Protein AF-A0A9P7E0E6-F1 (afdb_monomer)

Mean predicted aligned error: 8.56 Å

Foldseek 3Di:
DCVVVPPPPVVVVDDPVVVVVVLLVVLVVQVVVPVVVQQVVLVVQQVDDADPPPDRDRQDSRVVVVPPPDD

Solvent-accessible surface area (backbone atoms only — not comparable to full-atom values): 4500 Å² total; per-residue (Å²): 126,75,71,77,77,70,57,76,58,58,79,77,74,45,56,69,69,59,50,52,54,51,51,52,50,52,53,50,52,44,45,72,76,38,60,67,54,52,57,52,50,21,54,51,49,53,66,49,72,62,46,68,100,77,76,40,74,76,51,51,89,56,52,86,68,55,85,79,79,73,133

Secondary structure (DSSP, 8-state):
-GGGS-S--HHHHS-HHHHHHHHHHHHHHHHHH-THHHHHHHHHHHHSPPBTTTTBPPPPTTGGG-TT---

Structure (mmCIF, N/CA/C/O backbone):
data_AF-A0A9P7E0E6-F1
#
_entry.id   AF-A0A9P7E0E6-F1
#
loop_
_atom_site.group_PDB
_atom_site.id
_atom_site.type_symbol
_atom_site.label_atom_id
_atom_site.label_alt_id
_atom_site.label_comp_id
_atom_site.label_asym_id
_atom_site.label_entity_id
_atom_site.label_seq_id
_atom_site.pdbx_PDB_ins_code
_atom_site.Cartn_x
_atom_site.Cartn_y
_atom_site.Cartn_z
_atom_site.occupancy
_atom_site.B_iso_or_equiv
_atom_site.auth_seq_id
_atom_site.auth_comp_id
_atom_site.auth_asym_id
_atom_site.auth_atom_id
_atom_site.pdbx_PDB_model_num
ATOM 1 N N . ASN A 1 1 ? -6.282 -17.849 -21.029 1.00 56.00 1 ASN A N 1
ATOM 2 C CA . ASN A 1 1 ? -6.730 -16.504 -20.612 1.00 56.00 1 ASN A CA 1
ATOM 3 C C . ASN A 1 1 ? -5.578 -15.515 -20.812 1.00 56.00 1 ASN A C 1
ATOM 5 O O . ASN A 1 1 ? -4.707 -15.461 -19.957 1.00 56.00 1 ASN A O 1
ATOM 9 N N . MET A 1 2 ? -5.503 -14.810 -21.952 1.00 48.91 2 MET A N 1
ATOM 10 C CA . MET A 1 2 ? -4.346 -13.952 -22.304 1.00 48.91 2 MET A CA 1
ATOM 11 C C . MET A 1 2 ? -4.303 -12.604 -21.556 1.00 48.91 2 MET A C 1
ATOM 13 O O . MET A 1 2 ? -3.274 -11.940 -21.555 1.00 48.91 2 MET A O 1
ATOM 17 N N . PHE A 1 3 ? -5.381 -12.221 -20.863 1.00 54.19 3 PHE A N 1
ATOM 18 C CA . PHE A 1 3 ? -5.464 -10.958 -20.115 1.00 54.19 3 PHE A CA 1
ATOM 19 C C . PHE A 1 3 ? -4.513 -10.867 -18.910 1.00 54.19 3 PHE A C 1
ATOM 21 O O . PHE A 1 3 ? -4.245 -9.774 -18.431 1.00 54.19 3 PHE A O 1
ATOM 28 N N . VAL A 1 4 ? -3.968 -11.992 -18.435 1.00 55.19 4 VAL A N 1
ATOM 29 C CA . VAL A 1 4 ? -3.031 -12.025 -17.294 1.00 55.19 4 VAL A CA 1
ATOM 30 C C . VAL A 1 4 ? -1.652 -11.457 -17.666 1.00 55.19 4 VAL A C 1
ATOM 32 O O . VAL A 1 4 ? -0.932 -10.993 -16.793 1.00 55.19 4 VAL A O 1
ATOM 35 N N . VAL A 1 5 ? -1.296 -11.456 -18.956 1.00 58.12 5 VAL A N 1
ATOM 36 C CA . VAL A 1 5 ? 0.024 -11.012 -19.451 1.00 58.12 5 VAL A CA 1
ATOM 37 C C . VAL A 1 5 ? 0.020 -9.530 -19.865 1.00 58.12 5 VAL A C 1
ATOM 39 O O . VAL A 1 5 ? 1.073 -8.941 -20.057 1.00 58.12 5 VAL A O 1
ATOM 42 N N . LEU A 1 6 ? -1.162 -8.913 -19.977 1.00 54.44 6 LEU A N 1
ATOM 43 C CA . LEU A 1 6 ? -1.353 -7.506 -20.366 1.00 54.44 6 LEU A CA 1
ATOM 44 C C . LEU A 1 6 ? -1.615 -6.587 -19.163 1.00 54.44 6 LEU A C 1
ATOM 46 O O . LEU A 1 6 ? -2.089 -5.463 -19.329 1.00 54.44 6 LEU A O 1
ATOM 50 N N . VAL A 1 7 ? -1.361 -7.065 -17.944 1.00 61.41 7 VAL A N 1
ATOM 51 C CA . VAL A 1 7 ? -1.365 -6.194 -16.770 1.00 61.41 7 VAL A CA 1
ATOM 52 C C . VAL A 1 7 ? -0.130 -5.316 -16.893 1.00 61.41 7 VAL A C 1
ATOM 54 O O . VAL A 1 7 ? 0.984 -5.820 -16.797 1.00 61.41 7 VAL A O 1
ATOM 57 N N . VAL A 1 8 ? -0.339 -4.025 -17.166 1.00 60.28 8 VAL A N 1
ATOM 58 C CA . VAL A 1 8 ? 0.729 -3.021 -17.154 1.00 60.28 8 VAL A CA 1
ATOM 59 C C . VAL A 1 8 ? 1.484 -3.179 -15.841 1.00 60.28 8 VAL A C 1
ATOM 61 O O . VAL A 1 8 ? 0.889 -3.056 -14.765 1.00 60.28 8 VAL A O 1
ATOM 64 N N . ASP A 1 9 ? 2.772 -3.505 -15.933 1.00 70.38 9 ASP A N 1
ATOM 65 C CA . ASP A 1 9 ? 3.637 -3.642 -14.769 1.00 70.38 9 ASP A CA 1
ATOM 66 C C . ASP A 1 9 ? 3.999 -2.243 -14.266 1.00 70.38 9 ASP A C 1
ATOM 68 O O . ASP A 1 9 ? 5.092 -1.724 -14.472 1.00 70.38 9 ASP A O 1
ATOM 72 N N . LEU A 1 10 ? 3.024 -1.600 -13.624 1.00 70.62 10 LEU A N 1
ATOM 73 C CA . LEU A 1 10 ? 3.168 -0.266 -13.049 1.00 70.62 10 LEU A CA 1
ATOM 74 C C . LEU A 1 10 ? 4.346 -0.227 -12.062 1.00 70.62 10 LEU A C 1
ATOM 76 O O . LEU A 1 10 ? 5.039 0.778 -11.974 1.00 70.62 10 LEU A O 1
ATOM 80 N N . LEU A 1 11 ? 4.611 -1.325 -11.345 1.00 71.25 11 LEU A N 1
ATOM 81 C CA . LEU A 1 11 ? 5.748 -1.423 -10.426 1.00 71.25 11 LEU A CA 1
ATOM 82 C C . LEU A 1 11 ? 7.100 -1.432 -11.151 1.00 71.25 11 LEU A C 1
ATOM 84 O O . LEU A 1 11 ? 8.090 -1.011 -10.558 1.00 71.25 11 LEU A O 1
ATOM 88 N N . HIS A 1 12 ? 7.149 -1.886 -12.403 1.00 74.62 12 HIS A N 1
ATOM 89 C CA . HIS A 1 12 ? 8.335 -1.797 -13.251 1.00 74.62 12 HIS A CA 1
ATOM 90 C C . HIS A 1 12 ? 8.511 -0.410 -13.885 1.00 74.62 12 HIS A C 1
ATOM 92 O O . HIS A 1 12 ? 9.639 0.044 -14.061 1.00 74.62 12 HIS A O 1
ATOM 98 N N . GLU A 1 13 ? 7.414 0.268 -14.223 1.00 80.56 13 GLU A N 1
ATOM 99 C CA . GLU A 1 13 ? 7.452 1.575 -14.893 1.00 80.56 13 GLU A CA 1
ATOM 100 C C . GLU A 1 13 ? 7.681 2.756 -13.933 1.00 80.56 13 GLU A C 1
ATOM 102 O O . GLU A 1 13 ? 8.180 3.801 -14.354 1.00 80.56 13 GLU A O 1
ATOM 107 N N . PHE A 1 14 ? 7.340 2.615 -12.647 1.00 76.56 14 PHE A N 1
ATOM 108 C CA . PHE A 1 14 ? 7.549 3.666 -11.650 1.00 76.56 14 PHE A CA 1
ATOM 109 C C . PHE A 1 14 ? 8.902 3.561 -10.946 1.00 76.56 14 PHE A C 1
ATOM 111 O O . PHE A 1 14 ? 9.293 2.512 -10.438 1.00 76.56 14 PHE A O 1
ATOM 118 N N . GLU A 1 15 ? 9.573 4.706 -10.786 1.00 86.06 15 GLU A N 1
ATOM 119 C CA . GLU A 1 15 ? 10.682 4.815 -9.841 1.00 86.06 15 GLU A CA 1
ATOM 120 C C . GLU A 1 15 ? 10.201 4.484 -8.420 1.00 86.06 15 GLU A C 1
ATOM 122 O O . GLU A 1 15 ? 9.203 5.031 -7.937 1.00 86.06 15 GLU A O 1
ATOM 127 N N . LEU A 1 16 ? 10.947 3.633 -7.710 1.00 80.75 16 LEU A N 1
ATOM 128 C CA . LEU A 1 16 ? 10.577 3.159 -6.373 1.00 80.75 16 LEU A CA 1
ATOM 129 C C . LEU A 1 16 ? 10.318 4.316 -5.389 1.00 80.75 16 LEU A C 1
ATOM 131 O O . LEU A 1 16 ? 9.373 4.270 -4.604 1.00 80.75 16 LEU A O 1
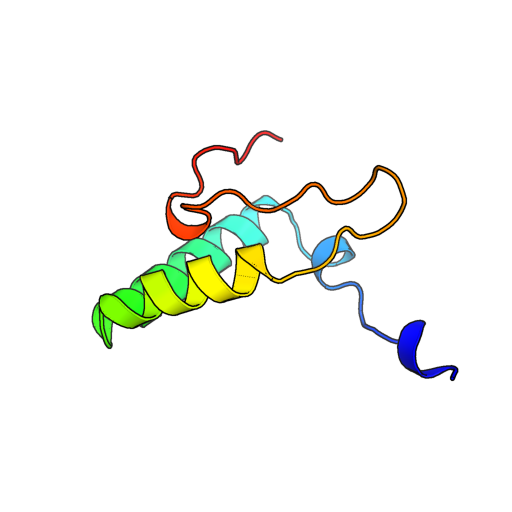ATOM 135 N N . GLY A 1 17 ? 11.119 5.385 -5.455 1.00 83.94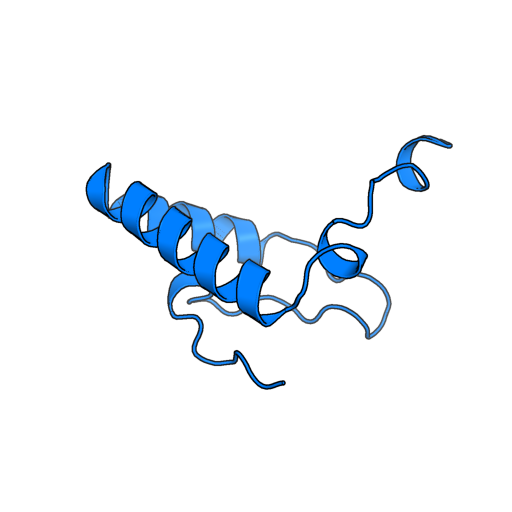 17 GLY A N 1
ATOM 136 C CA . GLY A 1 17 ? 10.945 6.572 -4.611 1.00 83.94 17 GLY A CA 1
ATOM 137 C C . GLY A 1 17 ? 9.640 7.326 -4.886 1.00 83.94 17 GLY A C 1
ATOM 138 O O . GLY A 1 17 ? 8.954 7.741 -3.948 1.00 83.94 17 GLY A O 1
ATOM 139 N N . VAL A 1 18 ? 9.258 7.444 -6.160 1.00 87.25 18 VAL A N 1
ATOM 140 C CA . VAL A 1 18 ? 7.998 8.072 -6.585 1.00 87.25 18 VAL A CA 1
ATOM 141 C C . VAL A 1 18 ? 6.811 7.238 -6.115 1.00 87.25 18 VAL A C 1
ATOM 143 O O . VAL A 1 18 ? 5.860 7.782 -5.549 1.00 87.25 18 VAL A O 1
ATOM 146 N N . TRP A 1 19 ? 6.897 5.915 -6.268 1.00 84.94 19 TRP A N 1
ATOM 147 C CA . TRP A 1 19 ? 5.879 4.992 -5.777 1.00 84.94 19 TRP A CA 1
ATOM 148 C C . TRP A 1 19 ? 5.681 5.106 -4.261 1.00 84.94 19 TRP A C 1
ATOM 150 O O . TRP A 1 19 ? 4.551 5.264 -3.794 1.00 84.94 19 TRP A O 1
ATOM 160 N N . CYS A 1 20 ? 6.768 5.101 -3.485 1.00 84.75 20 CYS A N 1
ATOM 161 C CA . CYS A 1 20 ? 6.703 5.250 -2.032 1.00 84.75 20 CYS A CA 1
ATOM 162 C C . CYS A 1 20 ? 6.039 6.573 -1.619 1.00 84.75 20 CYS A C 1
ATOM 164 O O . CYS A 1 20 ? 5.180 6.578 -0.735 1.00 84.75 20 CYS A O 1
ATOM 166 N N . MET A 1 21 ? 6.382 7.689 -2.274 1.00 89.00 21 MET A N 1
ATOM 167 C CA . MET A 1 21 ? 5.769 8.992 -1.992 1.00 89.00 21 MET A CA 1
ATOM 168 C C . MET A 1 21 ? 4.268 8.994 -2.303 1.00 89.00 21 MET A C 1
ATOM 170 O O . MET A 1 21 ? 3.465 9.477 -1.497 1.00 89.00 21 MET A O 1
ATOM 174 N N . LEU A 1 22 ? 3.883 8.430 -3.449 1.00 89.69 22 LEU A N 1
ATOM 175 C CA . LEU A 1 22 ? 2.488 8.329 -3.859 1.00 89.69 22 LEU A CA 1
ATOM 176 C C . LEU A 1 22 ? 1.686 7.457 -2.886 1.00 89.69 22 LEU A C 1
ATOM 178 O O . LEU A 1 22 ? 0.609 7.862 -2.450 1.00 89.69 22 LEU A O 1
ATOM 182 N N . LEU A 1 23 ? 2.222 6.303 -2.483 1.00 88.38 23 LEU A N 1
ATOM 183 C CA . LEU A 1 23 ? 1.564 5.399 -1.541 1.00 88.38 23 LEU A CA 1
ATOM 184 C C . LEU A 1 23 ? 1.319 6.072 -0.182 1.00 88.38 23 LEU A C 1
ATOM 186 O O . LEU A 1 23 ? 0.209 5.996 0.348 1.00 88.38 23 LEU A O 1
ATOM 190 N N . VAL A 1 24 ? 2.305 6.804 0.352 1.00 90.88 24 VAL A N 1
ATOM 191 C CA . VAL A 1 24 ? 2.131 7.603 1.582 1.00 90.88 24 VAL A CA 1
ATOM 192 C C . VAL A 1 24 ? 1.021 8.641 1.411 1.00 90.88 24 VAL A C 1
ATOM 194 O O . VAL A 1 24 ? 0.214 8.851 2.321 1.00 90.88 24 VAL A O 1
ATOM 197 N N . HIS A 1 25 ? 0.965 9.304 0.255 1.00 92.69 25 HIS A N 1
ATOM 198 C CA . HIS A 1 25 ? -0.056 10.308 -0.023 1.00 92.69 25 HIS A CA 1
ATOM 199 C C . HIS A 1 25 ? -1.465 9.695 -0.058 1.00 92.69 25 HIS A C 1
ATOM 201 O O . HIS A 1 25 ? -2.378 10.218 0.582 1.00 92.69 25 HIS A O 1
ATOM 207 N N . LEU A 1 26 ? -1.626 8.541 -0.707 1.00 91.75 26 LEU A N 1
ATOM 208 C CA . LEU A 1 26 ? -2.889 7.801 -0.745 1.00 91.75 26 LEU A CA 1
ATOM 209 C C . LEU A 1 26 ? -3.329 7.343 0.652 1.00 91.75 26 LEU A C 1
ATOM 211 O O . LEU A 1 26 ? -4.494 7.512 1.012 1.00 91.75 26 LEU A O 1
ATOM 215 N N . LEU A 1 27 ? -2.404 6.840 1.476 1.00 91.25 27 LEU A N 1
ATOM 216 C CA . LEU A 1 27 ? -2.697 6.464 2.863 1.00 91.25 27 LEU A CA 1
ATOM 217 C C . LEU A 1 27 ? -3.135 7.667 3.709 1.00 91.25 27 LEU A C 1
ATOM 219 O O . LEU A 1 27 ? -4.044 7.542 4.533 1.00 91.25 27 LEU A O 1
ATOM 223 N N . ARG A 1 28 ? -2.544 8.850 3.495 1.00 92.12 28 ARG A N 1
ATOM 224 C CA . ARG A 1 28 ? -2.966 10.094 4.164 1.00 92.12 28 ARG A CA 1
ATOM 225 C C . ARG A 1 28 ? -4.379 10.508 3.771 1.00 92.12 28 ARG A C 1
ATOM 227 O O . ARG A 1 28 ? -5.167 10.828 4.658 1.00 92.12 28 ARG A O 1
ATOM 234 N N . ILE A 1 29 ? -4.709 10.458 2.479 1.00 94.25 29 ILE A N 1
ATOM 235 C CA . ILE A 1 29 ? -6.068 10.736 1.994 1.00 94.25 29 ILE A CA 1
ATOM 236 C C . ILE A 1 29 ? -7.051 9.753 2.633 1.00 94.25 29 ILE A C 1
ATOM 238 O O . ILE A 1 29 ? -8.039 10.176 3.230 1.00 94.25 29 ILE A O 1
ATOM 242 N N . LEU A 1 30 ? -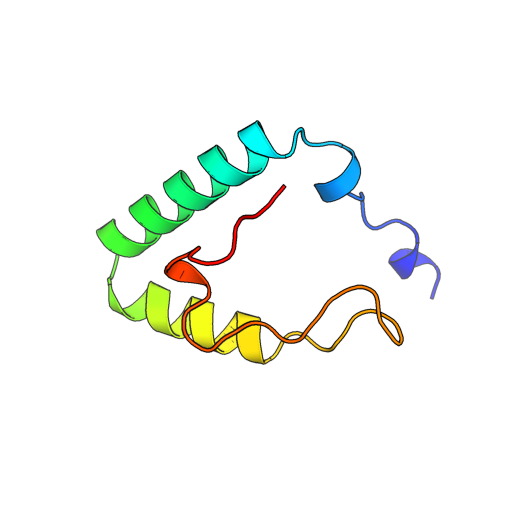6.741 8.456 2.607 1.00 92.88 30 LEU A N 1
ATOM 243 C CA . LEU A 1 30 ? -7.580 7.419 3.206 1.00 92.88 30 LEU A CA 1
ATOM 244 C C . LEU A 1 30 ? -7.825 7.676 4.700 1.00 92.88 30 LEU A C 1
ATOM 246 O O . LEU A 1 30 ? -8.965 7.648 5.157 1.00 92.88 30 LEU A O 1
ATOM 250 N N . THR A 1 31 ? -6.764 8.021 5.433 1.00 91.06 31 THR A N 1
ATOM 251 C CA . THR A 1 31 ? -6.826 8.344 6.867 1.00 91.06 31 THR A CA 1
ATOM 252 C C . THR A 1 31 ? -7.655 9.601 7.144 1.00 91.06 31 THR A C 1
ATOM 254 O O . THR A 1 31 ? -8.344 9.657 8.161 1.00 91.06 31 THR A O 1
ATOM 257 N N . SER A 1 32 ? -7.598 10.607 6.261 1.00 93.69 32 SER A N 1
ATOM 258 C CA . SER A 1 32 ? -8.398 11.835 6.384 1.00 93.69 32 SER A CA 1
ATOM 259 C C . SER A 1 32 ? -9.889 11.613 6.136 1.00 93.69 32 SER A C 1
ATOM 261 O O . SER A 1 32 ? -10.705 12.325 6.713 1.00 93.69 32 SER A O 1
ATOM 263 N N . LEU A 1 33 ? -10.242 10.620 5.314 1.00 93.56 33 LEU A N 1
ATOM 264 C CA . LEU A 1 33 ? -11.631 10.251 5.047 1.00 93.56 33 LEU A CA 1
ATOM 265 C C . LEU A 1 33 ? -12.205 9.431 6.201 1.00 93.56 33 LEU A C 1
ATOM 267 O O . LEU A 1 33 ? -13.246 9.781 6.750 1.00 93.56 33 LEU A O 1
ATOM 271 N N . ASN A 1 34 ? -11.529 8.341 6.568 1.00 91.19 34 ASN A N 1
ATOM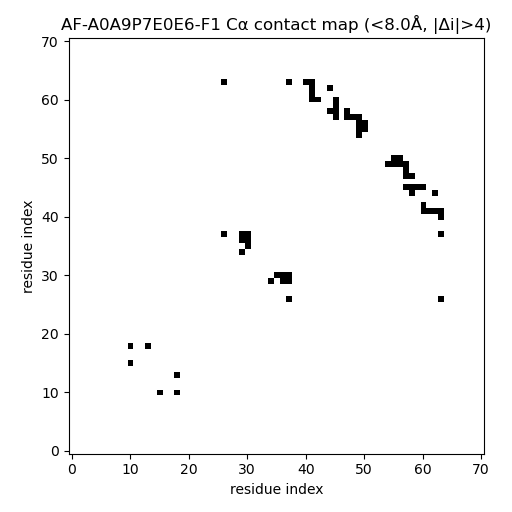 272 C CA . ASN A 1 34 ? -11.877 7.528 7.724 1.00 91.19 34 ASN A CA 1
ATOM 273 C C . ASN A 1 34 ? -10.680 6.650 8.129 1.00 91.19 34 ASN A C 1
ATOM 275 O O . ASN A 1 34 ? -10.159 5.873 7.327 1.00 91.19 34 ASN A O 1
ATOM 279 N N . ARG A 1 35 ? -10.280 6.730 9.403 1.00 86.06 35 ARG A N 1
ATOM 280 C CA . ARG A 1 35 ? -9.177 5.938 9.968 1.00 86.06 35 ARG A CA 1
ATOM 281 C C . ARG A 1 35 ? -9.398 4.428 9.844 1.00 86.06 35 ARG A C 1
ATOM 283 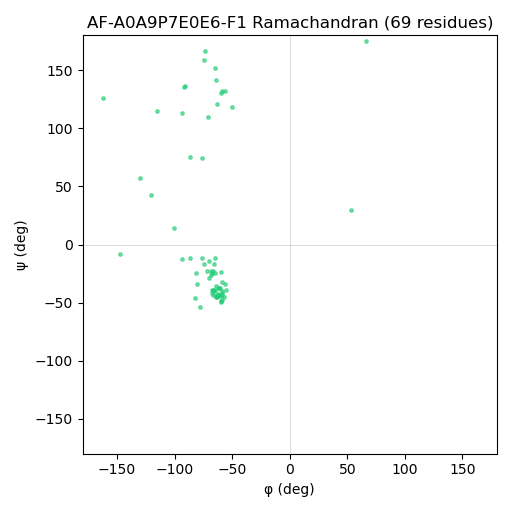O O . ARG A 1 35 ? -8.430 3.706 9.621 1.00 86.06 35 ARG A O 1
ATOM 290 N N . ASP A 1 36 ? -10.642 3.959 9.899 1.00 90.00 36 ASP A N 1
ATOM 291 C CA . ASP A 1 36 ? -10.965 2.529 9.822 1.00 90.00 36 ASP A CA 1
ATOM 292 C C . ASP A 1 36 ? -10.682 1.928 8.440 1.00 90.00 36 ASP A C 1
ATOM 294 O O . ASP A 1 36 ? -10.430 0.728 8.309 1.00 90.00 36 ASP A O 1
ATOM 298 N N . LEU A 1 37 ? -10.649 2.758 7.393 1.00 89.50 37 LEU A N 1
ATOM 299 C CA . LEU A 1 37 ? -10.341 2.299 6.039 1.00 89.50 37 LEU A CA 1
ATOM 300 C C . LEU A 1 37 ? -8.887 1.833 5.901 1.00 89.50 37 LEU A C 1
ATOM 302 O O . LEU A 1 37 ? -8.597 0.994 5.050 1.00 89.50 37 LEU A O 1
ATOM 306 N N . VAL A 1 38 ? -7.983 2.321 6.756 1.00 89.94 38 VAL A N 1
ATOM 307 C CA . VAL A 1 38 ? -6.592 1.846 6.806 1.00 89.94 38 VAL A CA 1
ATOM 308 C C . VAL A 1 38 ? -6.534 0.404 7.315 1.00 89.94 38 VAL A C 1
ATOM 310 O O . VAL A 1 38 ? -5.795 -0.411 6.767 1.00 89.94 38 VAL A O 1
ATOM 313 N N . HIS A 1 39 ? -7.364 0.052 8.301 1.00 89.25 39 HIS A N 1
ATOM 314 C CA . HIS A 1 39 ? -7.465 -1.322 8.798 1.00 89.25 39 HIS A CA 1
ATOM 315 C C . HIS A 1 39 ? -8.048 -2.271 7.748 1.00 89.25 39 HIS A C 1
ATOM 317 O O . HIS A 1 39 ? -7.574 -3.398 7.598 1.00 89.25 39 HIS A O 1
ATOM 323 N N . GLU A 1 40 ? -9.039 -1.811 6.982 1.00 90.38 40 GLU A N 1
ATOM 324 C CA . GLU A 1 40 ? -9.576 -2.583 5.860 1.00 90.38 40 GLU A CA 1
ATOM 325 C C . GLU A 1 40 ? -8.537 -2.766 4.744 1.00 90.38 40 GLU A C 1
ATOM 327 O O . GLU A 1 40 ? -8.429 -3.855 4.177 1.00 90.38 40 GLU A O 1
ATOM 332 N N . LEU A 1 41 ? -7.729 -1.741 4.458 1.00 90.12 41 LEU A N 1
ATOM 333 C CA . LEU A 1 41 ? -6.607 -1.840 3.525 1.00 90.12 41 LEU A CA 1
ATOM 334 C C . LEU A 1 41 ? -5.593 -2.892 3.991 1.00 90.12 41 LEU A C 1
ATOM 336 O O . LEU A 1 41 ? -5.257 -3.793 3.222 1.00 90.12 41 LEU A O 1
ATOM 340 N N . ASP A 1 42 ? -5.168 -2.842 5.254 1.00 88.81 42 ASP A N 1
ATOM 341 C CA . ASP A 1 42 ? -4.250 -3.831 5.828 1.00 88.81 42 ASP A CA 1
ATOM 342 C C . ASP A 1 42 ? -4.825 -5.255 5.761 1.00 88.81 42 ASP A C 1
ATOM 344 O O . ASP A 1 42 ? -4.110 -6.200 5.414 1.00 88.81 42 ASP A O 1
ATOM 348 N N . ARG A 1 43 ? -6.129 -5.421 6.021 1.00 88.56 43 ARG A N 1
ATOM 349 C CA . ARG A 1 43 ? -6.823 -6.711 5.891 1.00 88.56 43 ARG A CA 1
ATOM 350 C C . ARG A 1 43 ? -6.779 -7.238 4.457 1.00 88.56 43 ARG A C 1
ATOM 352 O O . ARG A 1 43 ? -6.524 -8.424 4.257 1.00 88.56 43 ARG A O 1
ATOM 359 N N . ARG A 1 44 ? -7.000 -6.379 3.460 1.00 89.00 44 ARG A N 1
ATOM 360 C CA . ARG A 1 44 ? -6.964 -6.767 2.040 1.00 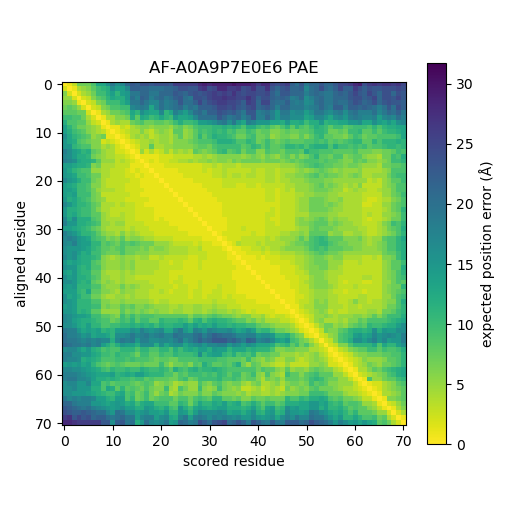89.00 44 ARG A CA 1
ATOM 361 C C . ARG A 1 44 ? -5.560 -7.141 1.583 1.00 89.00 44 ARG A C 1
ATOM 363 O O . ARG A 1 44 ? -5.410 -8.154 0.908 1.00 89.00 44 ARG A O 1
ATOM 370 N N . TYR A 1 45 ? -4.531 -6.400 1.997 1.00 85.00 45 TYR A N 1
ATOM 371 C CA . TYR A 1 45 ? -3.141 -6.751 1.682 1.00 85.00 45 TYR A CA 1
ATOM 372 C C . TYR A 1 45 ? -2.746 -8.120 2.253 1.00 85.00 45 TYR A C 1
ATOM 374 O O . TYR A 1 45 ? -2.082 -8.896 1.571 1.00 85.00 45 TYR A O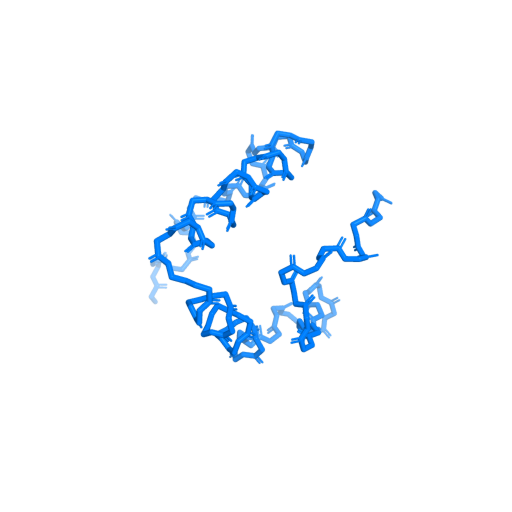 1
ATOM 382 N N . GLN A 1 46 ? -3.222 -8.489 3.446 1.00 84.06 46 GLN A N 1
ATOM 383 C CA . GLN A 1 46 ? -2.992 -9.832 4.008 1.00 84.06 46 GLN A CA 1
ATOM 384 C C . GLN A 1 46 ? -3.644 -10.970 3.205 1.00 84.06 46 GLN A C 1
ATOM 386 O O . GLN A 1 46 ? -3.208 -12.119 3.323 1.00 84.06 46 GLN A O 1
ATOM 391 N N . GLN A 1 47 ? -4.703 -10.668 2.449 1.00 84.56 47 GLN A N 1
ATOM 392 C CA . GLN A 1 47 ? -5.424 -11.624 1.605 1.00 84.56 47 GLN A CA 1
ATOM 393 C C . GLN A 1 47 ? -4.803 -11.772 0.214 1.00 84.56 47 GLN A C 1
ATOM 395 O O . GLN A 1 47 ? -5.172 -12.699 -0.508 1.00 84.56 47 GLN A O 1
ATOM 400 N N . VAL A 1 48 ? -3.868 -10.894 -0.168 1.00 82.25 48 VAL A N 1
ATOM 401 C CA . VAL A 1 48 ? -3.162 -11.010 -1.445 1.00 82.25 48 VAL A CA 1
ATOM 402 C C . VAL A 1 48 ? -2.353 -12.313 -1.432 1.00 82.25 48 VAL A C 1
ATOM 404 O O . VAL A 1 48 ? -1.513 -12.503 -0.544 1.00 82.25 48 VAL A O 1
ATOM 407 N N . PRO A 1 49 ? -2.608 -13.238 -2.377 1.00 76.12 49 PRO A N 1
ATOM 408 C CA . PRO A 1 49 ? -1.863 -14.482 -2.454 1.00 76.12 49 PRO A CA 1
ATOM 409 C C . PRO A 1 49 ? -0.399 -14.198 -2.795 1.00 76.12 49 PRO A C 1
ATOM 411 O O . PRO A 1 49 ? -0.072 -13.216 -3.460 1.00 76.12 49 PRO A O 1
ATOM 414 N N . LEU A 1 50 ? 0.484 -15.087 -2.349 1.00 77.25 50 LEU A N 1
ATOM 415 C CA . LEU A 1 50 ? 1.900 -15.038 -2.701 1.00 77.25 50 LEU A CA 1
ATOM 416 C C . LEU A 1 50 ? 2.047 -15.061 -4.228 1.00 77.25 50 LEU A C 1
ATOM 418 O O . LEU A 1 50 ? 1.432 -15.894 -4.899 1.00 77.25 50 LEU A O 1
ATOM 422 N N . PHE A 1 51 ? 2.863 -14.158 -4.770 1.00 70.50 51 PHE A N 1
ATOM 423 C CA . PHE A 1 51 ? 3.170 -14.162 -6.195 1.00 70.50 51 PHE A CA 1
ATOM 424 C C . PHE A 1 51 ? 4.447 -14.957 -6.447 1.00 70.50 51 PHE A C 1
ATOM 426 O O . PHE A 1 51 ? 5.544 -14.562 -6.037 1.00 70.50 51 PHE A O 1
ATOM 433 N N . GLY A 1 52 ? 4.280 -16.090 -7.129 1.00 65.56 52 GLY A N 1
ATOM 434 C CA . GLY A 1 52 ? 5.345 -17.052 -7.371 1.00 65.56 52 GLY A CA 1
ATOM 435 C C . GLY A 1 52 ? 5.847 -17.740 -6.089 1.00 65.56 52 GLY A C 1
ATOM 436 O O . GLY A 1 52 ? 5.426 -17.406 -4.982 1.00 65.56 52 GLY A O 1
ATOM 437 N N . PRO A 1 53 ? 6.759 -18.718 -6.212 1.00 64.12 53 PRO A N 1
ATOM 438 C CA . PRO A 1 53 ? 7.242 -19.485 -5.063 1.00 64.12 53 PRO A CA 1
ATOM 439 C C . PRO A 1 53 ? 8.056 -18.657 -4.051 1.00 64.12 53 PRO A C 1
ATOM 441 O O . PRO A 1 53 ? 8.167 -19.066 -2.899 1.00 64.12 53 PRO A O 1
ATOM 444 N N . VAL A 1 54 ? 8.645 -17.518 -4.460 1.00 58.38 54 VAL A N 1
ATOM 445 C CA . VAL A 1 54 ? 9.585 -16.743 -3.616 1.00 58.38 54 VAL A CA 1
ATOM 446 C C . VAL A 1 54 ? 9.549 -15.215 -3.850 1.00 58.38 54 VAL A C 1
ATOM 448 O O . VAL A 1 54 ? 10.179 -14.476 -3.097 1.00 58.38 54 VAL A O 1
ATOM 451 N N . THR A 1 55 ? 8.834 -14.700 -4.858 1.00 59.34 55 THR A N 1
ATOM 452 C CA . THR A 1 55 ? 9.048 -13.319 -5.342 1.00 59.34 55 THR A CA 1
ATOM 453 C C . THR A 1 55 ? 8.321 -12.256 -4.514 1.00 59.34 55 THR A C 1
ATOM 455 O O . THR A 1 55 ? 8.937 -11.265 -4.130 1.00 59.34 55 THR A O 1
ATOM 458 N N . ILE A 1 56 ? 7.040 -12.462 -4.180 1.00 68.88 56 ILE A N 1
ATOM 459 C CA . ILE A 1 56 ? 6.290 -11.562 -3.284 1.00 68.88 56 ILE A CA 1
ATOM 460 C C . ILE A 1 56 ? 5.925 -12.313 -2.008 1.00 68.88 56 ILE A C 1
ATOM 462 O O . ILE A 1 56 ? 5.154 -13.273 -2.028 1.00 68.88 56 ILE A O 1
ATOM 466 N N . ARG A 1 57 ? 6.496 -11.860 -0.888 1.00 70.44 57 ARG A N 1
ATOM 467 C CA . ARG A 1 57 ? 6.228 -12.402 0.449 1.00 70.44 57 ARG A CA 1
ATOM 468 C C . ARG A 1 57 ? 4.859 -11.951 0.953 1.00 70.44 57 ARG A C 1
ATOM 470 O O . ARG A 1 57 ? 4.328 -10.930 0.530 1.00 70.44 57 ARG A O 1
ATOM 477 N N . ARG A 1 58 ? 4.310 -12.701 1.911 1.00 74.25 58 ARG A N 1
ATOM 478 C CA . ARG A 1 58 ? 3.042 -12.358 2.560 1.00 74.25 58 ARG A CA 1
ATOM 479 C C . ARG A 1 58 ? 3.162 -10.994 3.239 1.00 74.25 58 ARG A C 1
ATOM 481 O O . ARG A 1 58 ? 4.103 -10.765 4.000 1.00 74.25 58 ARG A O 1
ATOM 488 N N . PHE A 1 59 ? 2.195 -10.121 2.984 1.00 76.38 59 PHE A N 1
ATOM 489 C CA . PHE A 1 59 ? 2.125 -8.812 3.620 1.00 76.38 59 PHE A CA 1
ATOM 490 C C . PHE A 1 59 ? 1.907 -8.946 5.133 1.00 76.38 59 PHE A C 1
ATOM 492 O O . PHE A 1 59 ? 1.189 -9.835 5.601 1.00 76.38 59 PHE A O 1
ATOM 499 N N . SER A 1 60 ? 2.566 -8.079 5.906 1.00 74.69 60 SER A N 1
ATOM 500 C CA . SER A 1 60 ? 2.448 -8.073 7.365 1.00 74.69 60 SER A CA 1
ATOM 501 C C . SER A 1 60 ? 1.098 -7.502 7.802 1.00 74.69 60 SER A C 1
ATOM 503 O O . SER A 1 60 ? 0.387 -6.854 7.031 1.00 74.69 60 SER A O 1
ATOM 505 N N . SER A 1 61 ? 0.751 -7.697 9.076 1.00 73.81 61 SER A N 1
ATOM 506 C CA . SER A 1 61 ? -0.511 -7.192 9.621 1.00 73.81 61 SER A CA 1
ATOM 507 C C . SER A 1 61 ? -0.628 -5.666 9.660 1.00 73.81 61 SER A C 1
ATOM 509 O O . SER A 1 61 ? -1.721 -5.158 9.881 1.00 73.81 61 SER A O 1
ATOM 511 N N . ASN A 1 62 ? 0.474 -4.942 9.439 1.00 75.94 62 ASN A N 1
ATOM 512 C CA . ASN A 1 62 ? 0.547 -3.483 9.479 1.00 75.94 62 ASN A CA 1
ATOM 513 C C . ASN A 1 62 ? 1.226 -2.950 8.206 1.00 75.94 62 ASN A C 1
ATOM 515 O O . ASN A 1 62 ? 2.263 -2.286 8.280 1.00 75.94 62 ASN A O 1
ATOM 519 N N . THR A 1 63 ? 0.679 -3.275 7.036 1.00 77.38 63 THR A N 1
ATOM 520 C CA . THR A 1 63 ? 1.257 -2.865 5.743 1.00 77.38 63 THR A CA 1
ATOM 521 C C . THR A 1 63 ? 1.284 -1.337 5.613 1.00 77.38 63 THR A C 1
ATOM 523 O O . THR A 1 63 ? 2.284 -0.763 5.182 1.00 77.38 63 THR A O 1
ATOM 526 N N . SER A 1 64 ? 0.248 -0.671 6.118 1.00 77.81 64 SER A N 1
ATOM 527 C CA . SER A 1 64 ? 0.099 0.784 6.200 1.00 77.81 64 SER A CA 1
ATOM 528 C C . SER A 1 64 ? 1.185 1.503 7.011 1.00 77.81 64 SER A C 1
ATOM 530 O O . SER A 1 64 ? 1.437 2.683 6.776 1.00 77.81 64 SER A O 1
ATOM 532 N N . LYS A 1 65 ? 1.869 0.817 7.941 1.00 79.69 65 LYS A N 1
ATOM 533 C CA . LYS A 1 65 ? 2.994 1.399 8.699 1.00 79.69 65 LYS A CA 1
ATOM 534 C C . LYS A 1 65 ? 4.267 1.521 7.869 1.00 79.69 65 LYS A C 1
ATOM 536 O O . LYS A 1 65 ? 5.177 2.227 8.291 1.00 79.69 65 LYS A O 1
ATOM 541 N N . MET A 1 66 ? 4.346 0.821 6.734 1.00 72.50 66 MET A N 1
ATOM 542 C CA . MET A 1 66 ? 5.466 0.899 5.790 1.00 72.50 66 MET A CA 1
ATOM 543 C C . MET A 1 66 ? 6.841 0.672 6.456 1.00 72.50 66 MET A C 1
ATOM 545 O O . MET A 1 66 ? 7.854 1.198 6.005 1.00 72.50 66 MET A O 1
ATOM 549 N N . SER A 1 67 ? 6.900 -0.127 7.533 1.00 65.12 67 SER A N 1
ATOM 550 C CA . SER A 1 67 ? 8.104 -0.272 8.373 1.00 65.12 67 SER A CA 1
ATOM 551 C C . SER A 1 67 ? 9.257 -1.025 7.702 1.00 65.12 67 SER A C 1
ATOM 553 O O . SER A 1 67 ? 10.370 -1.000 8.210 1.00 65.12 67 SER A O 1
ATOM 555 N N . ASN A 1 68 ? 8.984 -1.711 6.589 1.00 59.88 68 ASN A N 1
ATOM 556 C CA . ASN A 1 68 ? 9.932 -2.560 5.866 1.00 59.88 68 ASN A CA 1
ATOM 557 C C . ASN A 1 68 ? 10.118 -2.080 4.417 1.00 59.88 68 ASN A C 1
ATOM 559 O O . ASN A 1 68 ? 10.116 -2.890 3.494 1.00 59.88 68 ASN A O 1
ATOM 563 N N . MET A 1 69 ? 10.234 -0.769 4.200 1.00 57.47 69 MET A N 1
ATOM 564 C CA . MET A 1 69 ? 10.679 -0.223 2.913 1.00 57.47 69 MET A CA 1
ATOM 565 C C . MET A 1 69 ? 12.208 -0.168 2.886 1.00 57.47 69 MET A C 1
ATOM 567 O O . MET A 1 69 ? 12.800 0.889 3.088 1.00 57.47 69 MET A O 1
ATOM 571 N N . ALA A 1 70 ? 12.849 -1.322 2.719 1.00 51.88 70 ALA A N 1
ATOM 572 C CA . ALA A 1 70 ? 14.273 -1.372 2.401 1.00 51.88 70 ALA A CA 1
ATOM 573 C C . ALA A 1 70 ? 14.435 -1.406 0.874 1.00 51.88 70 ALA A C 1
ATOM 575 O O . ALA A 1 70 ? 13.683 -2.118 0.206 1.00 51.88 70 ALA A O 1
ATOM 576 N N . ALA A 1 71 ? 15.371 -0.603 0.360 1.00 49.81 71 ALA A N 1
ATOM 577 C CA . ALA A 1 71 ? 15.841 -0.675 -1.022 1.00 49.81 71 ALA A CA 1
ATOM 578 C C . ALA A 1 71 ? 16.627 -1.970 -1.267 1.00 49.81 71 ALA A C 1
ATOM 580 O O . ALA A 1 71 ? 17.303 -2.428 -0.314 1.00 49.81 71 ALA A O 1
#

Sequence (71 aa):
NMFVVLVVDLLHEFELGVWCMLLVHLLRILTSLNRDLVHELDRRYQQVPLFGPVTIRRFSSNTSKMSNMAA

Organism: NCBI:txid48587

pLDDT: mean 77.2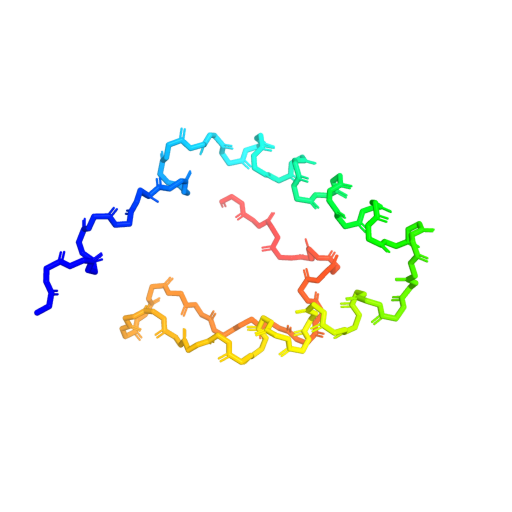9, std 13.1, range [48.91, 94.25]

Radius of gyration: 13.88 Å; Cα cont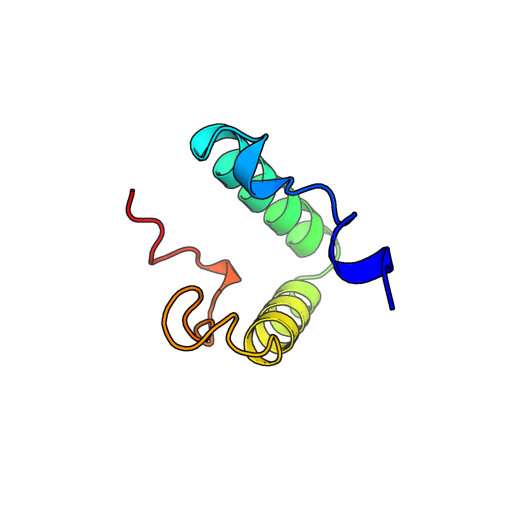acts (8 Å, |Δi|>4): 33; chains: 1; bounding box: 28×31×32 Å